Protein AF-A0AA43ULR6-F1 (afdb_monomer)

pLDDT: mean 91.08, std 7.02, range [59.03, 97.62]

Mean predicted aligned error: 4.45 Å

Sequence (167 aa):
GLKCGSMFRVESDLHGIHDQLQDLELLLAPRGVSVSVLRFDGTGSLIYVYRPRKLEERLTQEGVPEFLAGYGYDMTSGIGMVSQLAERFALCPTMPPEVGIFLDYPMEDVKGYIEHSGRCCRCIGCWKVYGDVEDAEKRFRSYKRCRDIYCRRFEEGCCISRLAIRA

Secondary structure (DSSP, 8-state):
--SSEEEEEE-S-HHHHHHHHHHHHHHHGGGT-EEEEEEE-SS-EEEEEE-HHHHHHHHTSTTHHHHHHTTT--TTSSS-HHHHHHHHHHH-SS--GGGGGGGT--HHHHHHHHHTTT-S-SEESSSEESS-HHHHHHHHHHHHHHHHHHHHHHHTT--HHHHS---

Solvent-accessible surface area (backbone atoms only — not comparable to full-atom values): 9484 Å² total; per-residue (Å²): 99,95,56,25,25,46,74,51,77,46,82,45,55,73,71,74,45,48,60,55,48,50,56,48,31,68,55,28,43,87,30,58,30,46,67,45,79,38,42,74,76,88,63,27,32,37,36,37,43,30,22,67,70,48,39,51,56,56,52,69,35,89,66,38,51,66,54,40,40,78,74,73,50,53,91,85,49,95,57,54,71,68,57,55,48,20,52,48,47,70,74,36,97,57,85,65,70,73,51,35,55,65,44,56,45,58,68,59,22,39,52,38,34,59,76,46,70,70,44,92,53,81,43,79,70,92,56,61,34,54,62,66,60,68,62,49,51,54,50,44,51,51,52,50,53,53,48,55,53,50,52,52,43,40,76,73,66,48,53,69,56,73,69,45,53,69,111

Foldseek 3Di:
DLWQKDKDKDFDDPVVVVVVQVVVQVLQVVLQKHKDFLDDDPGITIIMIGRVVRLVVLCPPPPNVVVVVVVVDDPPDPDDRSRVSSVVVVVDPDRDLNCVSSGVHDPQQSVVCVVVVNPDFPDDAPHGHDPDPVVVVVSRVVVVVLVVVLVVVVVVVDDPSNNSHRD

Nearest PDB structures (foldseek):
  7rxa-assembly1_B  TM=3.993E-01  e=1.967E-02  Aspergillus fumigatus A1163
  6qm9-assembly1_A  TM=4.198E-01  e=6.711E-01  Fusarium vanettenii 77-13-4
  8s8i-assembly1_j  TM=4.738E-01  e=1.523E+00  Saccharomyces cerevisiae S288C
  3rrk-assembly1_A  TM=3.008E-01  e=3.806E-01  Meiothermus ruber DSM 1279
  6f41-assembly1_O  TM=1.551E-01  e=9.197E-01  Saccharomyces cerevisiae S288C

Radius of gyration: 16.55 Å; Cα contacts (8 Å, |Δi|>4): 205; chains: 1; bounding box: 39×32×42 Å

Structure (mmCIF, N/CA/C/O backbone):
data_AF-A0AA43ULR6-F1
#
_entry.id   AF-A0AA43ULR6-F1
#
loop_
_atom_site.group_PDB
_atom_site.id
_atom_site.type_symbol
_atom_site.label_atom_id
_atom_site.label_alt_id
_atom_site.label_comp_id
_atom_site.label_asym_id
_atom_site.label_entity_id
_atom_site.label_seq_id
_atom_site.pdbx_PDB_ins_code
_atom_site.Cartn_x
_atom_site.Cartn_y
_atom_site.Cartn_z
_atom_site.occupancy
_atom_site.B_iso_or_equiv
_atom_site.auth_seq_id
_atom_site.auth_comp_id
_atom_site.auth_asym_id
_atom_site.auth_atom_id
_atom_site.pdbx_PDB_model_num
ATOM 1 N N . GLY A 1 1 ? -12.208 -3.396 0.860 1.00 66.62 1 GLY A N 1
ATOM 2 C CA . GLY A 1 1 ? -11.572 -2.088 0.616 1.00 66.62 1 GLY A CA 1
ATOM 3 C C . GLY A 1 1 ? -11.095 -2.020 -0.817 1.00 66.62 1 GLY A C 1
ATOM 4 O O . GLY A 1 1 ? -10.901 -3.073 -1.408 1.00 66.62 1 GLY A O 1
ATOM 5 N N . LEU A 1 2 ? -10.943 -0.820 -1.379 1.00 81.06 2 LEU A N 1
ATOM 6 C CA . LEU A 1 2 ? -10.532 -0.651 -2.780 1.00 81.06 2 LEU A CA 1
ATOM 7 C C . LEU A 1 2 ? -9.075 -1.073 -3.019 1.00 81.06 2 LEU A C 1
ATOM 9 O O . LEU A 1 2 ? -8.831 -1.791 -3.975 1.00 81.06 2 LEU A O 1
ATOM 13 N N . LYS A 1 3 ? -8.172 -0.715 -2.098 1.00 89.94 3 LYS A N 1
ATOM 14 C CA . LYS A 1 3 ? -6.733 -1.018 -2.144 1.00 89.94 3 LYS A CA 1
ATOM 15 C C . LYS A 1 3 ? -6.332 -2.223 -1.287 1.00 89.94 3 LYS A C 1
ATOM 17 O O . LYS A 1 3 ? -7.026 -2.518 -0.302 1.00 89.94 3 LYS A O 1
ATOM 22 N N . CYS A 1 4 ? -5.200 -2.853 -1.602 1.00 93.06 4 CYS A N 1
ATOM 23 C CA . CYS A 1 4 ? -4.581 -3.876 -0.753 1.00 93.06 4 CYS A CA 1
ATOM 24 C C . CYS A 1 4 ? -3.986 -3.300 0.545 1.00 93.06 4 CYS A C 1
ATOM 26 O O . CYS A 1 4 ? -4.143 -3.918 1.597 1.00 93.06 4 CYS A O 1
ATOM 28 N N . GLY A 1 5 ? -3.417 -2.088 0.520 1.00 94.50 5 GLY A N 1
ATOM 29 C CA . GLY A 1 5 ? -2.855 -1.462 1.716 1.00 94.50 5 GLY A CA 1
ATOM 30 C C . GLY A 1 5 ? -2.547 0.026 1.591 1.00 94.50 5 GLY A C 1
ATOM 31 O O . GLY A 1 5 ? -2.737 0.654 0.549 1.00 94.50 5 GLY A O 1
ATOM 32 N N . SER A 1 6 ? -2.139 0.637 2.699 1.00 94.81 6 SER A N 1
ATOM 33 C CA . SER A 1 6 ? -1.659 2.017 2.756 1.00 94.81 6 SER A CA 1
ATOM 34 C C . SER A 1 6 ? -0.774 2.293 3.939 1.00 94.81 6 SER A C 1
ATOM 36 O O . SER A 1 6 ? -0.890 1.643 4.971 1.00 94.81 6 SER A O 1
ATOM 38 N N . MET A 1 7 ? 0.066 3.308 3.773 1.00 94.62 7 MET A N 1
ATOM 39 C CA . MET A 1 7 ? 1.021 3.727 4.779 1.00 94.62 7 MET A CA 1
ATOM 40 C C . MET A 1 7 ? 0.757 5.155 5.228 1.00 94.62 7 MET A C 1
ATOM 42 O O . MET A 1 7 ? 0.341 5.997 4.430 1.00 94.62 7 MET A O 1
ATOM 46 N N . PHE A 1 8 ? 1.014 5.421 6.500 1.00 92.19 8 PHE A N 1
ATOM 47 C CA . PHE A 1 8 ? 1.043 6.767 7.057 1.00 92.19 8 PHE A CA 1
ATOM 48 C C . PHE A 1 8 ? 2.041 6.822 8.208 1.00 92.19 8 PHE A C 1
ATOM 50 O O . PHE A 1 8 ? 2.360 5.805 8.826 1.00 92.19 8 PHE A O 1
ATOM 57 N N . ARG A 1 9 ? 2.557 8.020 8.473 1.00 90.56 9 ARG A N 1
ATOM 58 C CA . ARG A 1 9 ? 3.479 8.264 9.578 1.00 90.56 9 ARG A CA 1
ATOM 59 C C . ARG A 1 9 ? 2.704 8.778 10.782 1.00 90.56 9 ARG A C 1
ATOM 61 O O . ARG A 1 9 ? 1.814 9.610 10.621 1.00 90.56 9 ARG A O 1
ATOM 68 N N . VAL A 1 10 ? 3.066 8.292 11.960 1.00 88.69 10 VAL A N 1
ATOM 69 C CA . VAL A 1 10 ? 2.572 8.797 13.241 1.00 88.69 10 VAL A CA 1
ATOM 70 C C . VAL A 1 10 ? 3.764 9.303 14.037 1.00 88.69 10 VAL A C 1
ATOM 72 O O . VAL A 1 10 ? 4.727 8.565 14.249 1.00 88.69 10 VAL A O 1
ATOM 75 N N . GLU A 1 11 ? 3.704 10.564 14.450 1.00 85.19 11 GLU A N 1
ATOM 76 C CA . GLU A 1 11 ? 4.684 11.179 15.345 1.00 85.19 11 GLU A CA 1
ATOM 77 C C . GLU A 1 11 ? 4.314 10.802 16.780 1.00 85.19 11 GLU A C 1
ATOM 79 O O . GLU A 1 11 ? 3.410 11.378 17.379 1.00 85.19 11 GLU A O 1
ATOM 84 N N . SER A 1 12 ? 4.948 9.748 17.286 1.00 72.25 12 SER A N 1
ATOM 85 C CA . SER A 1 12 ? 4.764 9.232 18.642 1.00 72.25 12 SER A CA 1
ATOM 86 C C . SER A 1 12 ? 5.960 8.364 19.010 1.00 72.25 12 SER A C 1
ATOM 88 O O . SER A 1 12 ? 6.607 7.773 18.137 1.00 72.25 12 SER A O 1
ATOM 90 N N . ASP A 1 13 ? 6.234 8.255 20.304 1.00 69.88 13 ASP A N 1
ATOM 91 C CA . ASP A 1 13 ? 7.166 7.273 20.842 1.00 69.88 13 ASP A CA 1
ATOM 92 C C . ASP A 1 13 ? 6.645 5.832 20.651 1.00 69.88 13 ASP A C 1
ATOM 94 O O . ASP A 1 13 ? 5.440 5.585 20.546 1.00 69.88 13 ASP A O 1
ATOM 98 N N . LEU A 1 14 ? 7.569 4.864 20.593 1.00 66.44 14 LEU A N 1
ATOM 99 C CA . LEU A 1 14 ? 7.248 3.445 20.373 1.00 66.44 14 LEU A CA 1
ATOM 100 C C . LEU A 1 14 ? 6.313 2.859 21.439 1.00 66.44 14 LEU A C 1
ATOM 102 O O . LEU A 1 14 ? 5.511 1.988 21.117 1.00 66.44 14 LEU A O 1
ATOM 106 N N . HIS A 1 15 ? 6.428 3.303 22.693 1.00 67.50 15 HIS A N 1
ATOM 107 C CA . HIS A 1 15 ? 5.614 2.771 23.787 1.00 67.50 15 HIS A CA 1
ATOM 108 C C . HIS A 1 15 ? 4.161 3.238 23.672 1.00 67.50 15 HIS A C 1
ATOM 110 O O . HIS A 1 15 ? 3.261 2.404 23.668 1.00 67.50 15 HIS A O 1
ATOM 116 N N . GLY A 1 16 ? 3.928 4.545 23.494 1.00 70.44 16 GLY A N 1
ATOM 117 C CA . GLY A 1 16 ? 2.575 5.095 23.376 1.00 70.44 16 GLY A CA 1
ATOM 118 C C . GLY A 1 16 ? 1.795 4.575 22.165 1.00 70.44 16 GLY A C 1
ATOM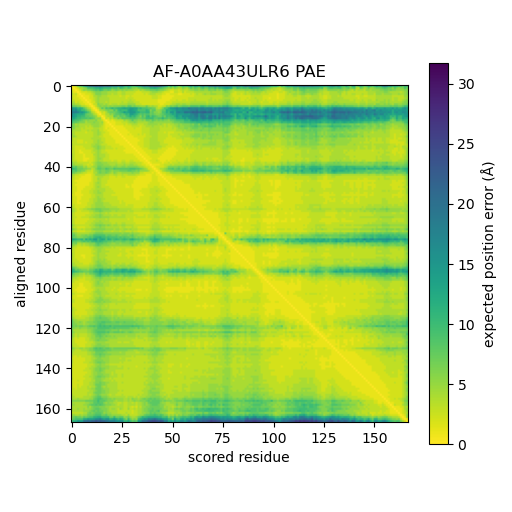 119 O O . GLY A 1 16 ? 0.575 4.420 22.235 1.00 70.44 16 GLY A O 1
ATOM 120 N N . ILE A 1 17 ? 2.487 4.263 21.063 1.00 75.69 17 ILE A N 1
ATOM 121 C CA . ILE A 1 17 ? 1.834 3.773 19.845 1.00 75.69 17 ILE A CA 1
ATOM 122 C C . ILE A 1 17 ? 1.560 2.264 19.872 1.00 75.69 17 ILE A C 1
ATOM 124 O O . ILE A 1 17 ? 0.612 1.821 19.231 1.00 75.69 17 ILE A O 1
ATOM 128 N N . HIS A 1 18 ? 2.355 1.466 20.595 1.00 76.94 18 HIS A N 1
ATOM 129 C CA . HIS A 1 18 ? 2.215 0.008 20.580 1.00 76.94 18 HIS A CA 1
ATOM 130 C C . HIS A 1 18 ? 0.850 -0.437 21.118 1.00 76.94 18 HIS A C 1
ATOM 132 O O . HIS A 1 18 ? 0.148 -1.191 20.444 1.00 76.94 18 HIS A O 1
ATOM 138 N N . ASP A 1 19 ? 0.437 0.090 22.272 1.00 79.00 19 ASP A N 1
ATOM 139 C CA . ASP A 1 19 ? -0.854 -0.249 22.883 1.00 79.00 19 ASP A CA 1
ATOM 140 C C . ASP A 1 19 ? -2.024 0.194 21.990 1.00 79.00 19 ASP A C 1
ATOM 142 O O . ASP A 1 19 ? -2.946 -0.575 21.723 1.00 79.00 19 ASP A O 1
ATOM 146 N N . GLN A 1 20 ? -1.938 1.399 21.414 1.00 83.56 20 GLN A N 1
ATOM 147 C CA . GLN A 1 20 ? -2.953 1.911 20.485 1.00 83.56 20 GLN A CA 1
ATOM 148 C C . GLN A 1 20 ? -3.052 1.076 19.203 1.00 83.56 20 GLN A C 1
ATOM 150 O O . GLN A 1 20 ? -4.147 0.869 18.677 1.00 83.56 20 GLN A O 1
ATOM 155 N N . LEU A 1 21 ? -1.921 0.601 18.676 1.00 85.75 21 LEU A N 1
ATOM 156 C CA . LEU A 1 21 ? -1.894 -0.269 17.502 1.00 85.75 21 LEU A CA 1
ATOM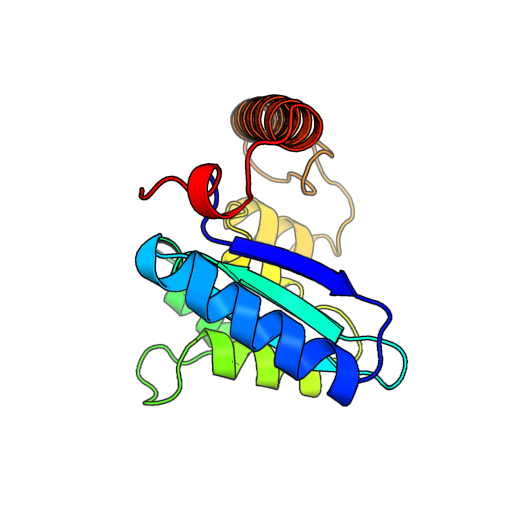 157 C C . LEU A 1 21 ? -2.427 -1.657 17.824 1.00 85.75 21 LEU A C 1
ATOM 159 O O . LEU A 1 21 ? -3.105 -2.235 16.981 1.00 85.75 21 LEU A O 1
ATOM 163 N N . GLN A 1 22 ? -2.163 -2.177 19.022 1.00 86.38 22 GLN A N 1
ATOM 164 C CA . GLN A 1 22 ? -2.708 -3.454 19.463 1.00 86.38 22 GLN A CA 1
ATOM 165 C C . GLN A 1 22 ? -4.233 -3.386 19.593 1.00 86.38 22 GLN A C 1
ATOM 167 O O . GLN A 1 22 ? -4.930 -4.255 19.065 1.00 86.38 22 GLN A O 1
ATOM 172 N N . ASP A 1 23 ? -4.762 -2.325 20.201 1.00 88.19 23 ASP A N 1
ATOM 173 C CA . ASP A 1 23 ? -6.204 -2.080 20.271 1.00 88.19 23 ASP A CA 1
ATOM 174 C C . ASP A 1 23 ? -6.819 -1.938 18.874 1.00 88.19 23 ASP A C 1
ATOM 176 O O . ASP A 1 23 ? -7.876 -2.507 18.576 1.00 88.19 23 ASP A O 1
ATOM 180 N N . LEU A 1 24 ? -6.140 -1.209 17.985 1.00 88.69 24 LEU A N 1
ATOM 181 C CA . LEU A 1 24 ? -6.577 -1.038 16.606 1.00 88.69 24 LEU A CA 1
ATOM 182 C C . LEU A 1 24 ? -6.557 -2.364 15.834 1.00 88.69 24 LEU A C 1
ATOM 184 O O . LEU A 1 24 ? -7.499 -2.640 15.091 1.00 88.69 24 LEU A O 1
ATOM 188 N N . GLU A 1 25 ? -5.537 -3.200 16.027 1.00 90.38 25 GLU A N 1
ATOM 189 C CA . GLU A 1 25 ? -5.441 -4.527 15.416 1.00 90.38 25 GLU A CA 1
ATOM 190 C C . GLU A 1 25 ? -6.576 -5.428 15.903 1.00 90.38 25 GLU A C 1
ATOM 192 O O . GLU A 1 25 ? -7.291 -6.004 15.086 1.00 90.38 25 GLU A O 1
ATOM 197 N N . LEU A 1 26 ? -6.833 -5.489 17.213 1.00 90.38 26 LEU A N 1
ATOM 198 C CA . LEU A 1 26 ? -7.948 -6.265 17.774 1.00 90.38 26 LEU A CA 1
ATOM 199 C C . LEU A 1 26 ? -9.304 -5.807 17.221 1.00 90.38 26 LEU A C 1
ATOM 201 O O . LEU A 1 26 ? -10.194 -6.622 16.960 1.00 90.38 26 LEU A O 1
ATOM 205 N N . LEU A 1 27 ? -9.458 -4.502 17.000 1.00 91.31 27 LEU A N 1
ATOM 206 C CA . LEU A 1 27 ? -10.678 -3.912 16.464 1.00 91.31 27 LEU A CA 1
ATOM 207 C C . LEU A 1 27 ? -10.878 -4.200 14.964 1.00 91.31 27 LEU A C 1
ATOM 209 O O . LEU A 1 27 ? -12.018 -4.327 14.498 1.00 91.31 27 LEU A O 1
ATOM 213 N N . LEU A 1 28 ? -9.788 -4.268 14.196 1.00 92.38 28 LEU A N 1
ATOM 214 C CA . LEU A 1 28 ? -9.798 -4.324 12.734 1.00 92.38 28 LEU A CA 1
ATOM 215 C C . LEU A 1 28 ? -9.548 -5.726 12.155 1.00 92.38 28 LEU A C 1
ATOM 217 O O . LEU A 1 28 ? -10.077 -6.028 11.078 1.00 92.38 28 LEU A O 1
ATOM 221 N N . ALA A 1 29 ? -8.856 -6.611 12.872 1.00 92.12 29 ALA A N 1
ATOM 222 C CA . ALA A 1 29 ? -8.577 -7.981 12.444 1.00 92.12 29 ALA A CA 1
ATOM 223 C C . ALA A 1 29 ? -9.858 -8.779 12.117 1.00 92.12 29 ALA A C 1
ATOM 225 O O . ALA A 1 29 ? -9.920 -9.382 11.038 1.00 92.12 29 ALA A O 1
ATOM 226 N N . PRO A 1 30 ? -10.960 -8.704 12.903 1.00 91.88 30 PRO A N 1
ATOM 227 C CA . PRO A 1 30 ? -12.231 -9.348 12.541 1.00 91.88 30 PRO A CA 1
ATOM 228 C C . PRO A 1 30 ? -12.847 -8.822 11.232 1.00 91.88 30 PRO A C 1
ATOM 230 O O . PRO A 1 30 ? -13.706 -9.468 10.623 1.00 91.88 30 PRO A O 1
ATOM 233 N N . ARG A 1 31 ? -12.422 -7.633 10.784 1.00 91.00 31 ARG A N 1
ATOM 234 C CA . ARG A 1 31 ? -12.826 -6.992 9.523 1.00 91.00 31 ARG A CA 1
ATOM 235 C C . ARG A 1 31 ? -11.869 -7.296 8.364 1.00 91.00 31 ARG A C 1
ATOM 237 O O . ARG A 1 31 ? -12.057 -6.767 7.260 1.00 91.00 31 ARG A O 1
ATOM 244 N N . GLY A 1 32 ? -10.879 -8.160 8.595 1.00 92.00 32 GLY A N 1
ATOM 245 C CA . GLY A 1 32 ? -9.873 -8.566 7.617 1.00 92.00 32 GLY A CA 1
ATOM 246 C C . GLY A 1 32 ? -8.919 -7.433 7.255 1.00 92.00 32 GLY A C 1
ATOM 247 O O . GLY A 1 32 ? -8.585 -7.278 6.079 1.00 92.00 32 GLY A O 1
ATOM 248 N N . VAL A 1 33 ? -8.582 -6.589 8.229 1.00 93.75 33 VAL A N 1
ATOM 249 C CA . VAL A 1 33 ? -7.590 -5.519 8.114 1.00 93.75 33 VAL A CA 1
ATOM 250 C C . VAL A 1 33 ? -6.537 -5.757 9.187 1.00 93.75 33 VAL A C 1
ATOM 252 O O . VAL A 1 33 ? -6.903 -5.970 10.336 1.00 93.75 33 VAL A O 1
ATOM 255 N N . SER A 1 34 ? -5.273 -5.695 8.789 1.00 94.06 34 SER A N 1
ATOM 256 C CA . SER A 1 34 ? -4.116 -5.816 9.667 1.00 94.06 34 SER A CA 1
ATOM 257 C C . SER A 1 34 ? -3.288 -4.541 9.640 1.00 94.06 34 SER A C 1
ATOM 259 O O . SER A 1 34 ? -3.279 -3.801 8.649 1.00 94.06 34 SER A O 1
ATOM 261 N N . VAL A 1 35 ? -2.591 -4.299 10.736 1.00 93.69 35 VAL A N 1
ATOM 262 C CA . VAL A 1 35 ? -1.768 -3.133 11.004 1.00 93.69 35 VAL A CA 1
ATOM 263 C C . VAL A 1 35 ? -0.375 -3.611 11.400 1.00 93.69 35 VAL A C 1
ATOM 265 O O . VAL A 1 35 ? -0.206 -4.544 12.181 1.00 93.69 35 VAL A O 1
ATOM 268 N N . SER A 1 36 ? 0.661 -3.008 10.827 1.00 91.81 36 SER A N 1
ATOM 269 C CA . SER A 1 36 ? 2.051 -3.361 11.124 1.00 91.81 36 SER A CA 1
ATOM 270 C C . SER A 1 36 ? 2.933 -2.121 11.133 1.00 91.81 36 SER A C 1
ATOM 272 O O . SER A 1 36 ? 2.766 -1.223 10.308 1.00 91.81 36 SER A O 1
ATOM 274 N N . VAL A 1 37 ? 3.890 -2.075 12.056 1.00 91.75 37 VAL A N 1
ATOM 275 C CA . VAL A 1 37 ? 4.939 -1.050 12.071 1.00 91.75 37 VAL A CA 1
ATOM 276 C C . VAL A 1 37 ? 6.042 -1.492 11.114 1.00 91.75 37 VAL A C 1
ATOM 278 O O . VAL A 1 37 ? 6.615 -2.561 11.296 1.00 91.75 37 VAL A O 1
ATOM 281 N N . LEU A 1 38 ? 6.339 -0.687 10.092 1.00 92.12 38 LEU A N 1
ATOM 282 C CA . LEU A 1 38 ? 7.408 -0.984 9.130 1.00 92.12 38 LEU A CA 1
ATOM 283 C C . LEU A 1 38 ? 8.754 -0.386 9.536 1.00 92.12 38 LEU A C 1
ATOM 285 O O . LEU A 1 38 ? 9.796 -0.931 9.192 1.00 92.12 38 LEU A O 1
ATOM 289 N N . ARG A 1 39 ? 8.744 0.759 10.225 1.00 89.38 39 ARG A N 1
ATOM 290 C CA . ARG A 1 39 ? 9.958 1.473 10.636 1.00 89.38 39 ARG A CA 1
ATOM 291 C C . ARG A 1 39 ? 9.671 2.390 11.817 1.00 89.38 39 ARG A C 1
ATOM 293 O O . ARG A 1 39 ? 8.614 3.015 11.847 1.00 89.38 39 ARG A O 1
ATOM 300 N N . PHE A 1 40 ? 10.646 2.536 12.708 1.00 87.00 40 PHE A N 1
ATOM 301 C CA . PHE A 1 40 ? 10.719 3.612 13.695 1.00 87.00 40 PHE A CA 1
ATOM 302 C C . PHE A 1 40 ? 12.065 4.325 13.568 1.00 87.00 40 PHE A C 1
ATOM 304 O O . PHE A 1 40 ? 13.096 3.671 13.423 1.00 87.00 40 PHE A O 1
ATOM 311 N N . ASP A 1 41 ? 12.060 5.656 13.592 1.00 83.94 41 ASP A N 1
ATOM 312 C CA . ASP A 1 41 ? 13.265 6.479 13.399 1.00 83.94 41 ASP A CA 1
ATOM 313 C C . ASP A 1 41 ? 13.602 7.383 14.596 1.00 83.94 41 ASP A C 1
ATOM 315 O O . ASP A 1 41 ? 14.366 8.336 14.461 1.00 83.94 41 ASP A O 1
ATOM 319 N N . GLY A 1 42 ? 13.030 7.106 15.771 1.00 81.88 42 GLY A N 1
ATOM 320 C CA . GLY A 1 42 ? 13.195 7.931 16.972 1.00 81.88 42 GLY A CA 1
ATOM 321 C C . GLY A 1 42 ? 12.167 9.055 17.089 1.00 81.88 42 GLY A C 1
ATOM 322 O O . GLY A 1 42 ? 11.815 9.431 18.202 1.00 81.88 42 GLY A O 1
ATOM 323 N N . THR A 1 43 ? 11.653 9.560 15.963 1.00 82.44 43 THR A N 1
ATOM 324 C CA . THR A 1 43 ? 10.674 10.665 15.933 1.00 82.44 43 THR A CA 1
ATOM 325 C C . THR A 1 43 ? 9.260 10.204 15.602 1.00 82.44 43 THR A C 1
ATOM 327 O O . THR A 1 43 ? 8.286 10.863 15.959 1.00 82.44 43 THR A O 1
ATOM 330 N N . GLY A 1 44 ? 9.125 9.059 14.938 1.00 87.25 44 GLY A N 1
ATOM 331 C CA . GLY A 1 44 ? 7.825 8.479 14.660 1.00 87.25 44 GLY A CA 1
ATOM 332 C C . GLY A 1 44 ? 7.902 7.100 14.033 1.00 87.25 44 GLY A C 1
ATOM 333 O O . GLY A 1 44 ? 8.978 6.579 13.727 1.00 87.25 44 GLY A O 1
ATOM 334 N N . SER A 1 45 ? 6.721 6.525 13.830 1.00 89.88 45 SER A N 1
ATOM 335 C CA . SER A 1 45 ? 6.535 5.194 13.259 1.00 89.88 45 SER A CA 1
ATOM 336 C C . SER A 1 45 ? 5.875 5.276 11.886 1.00 89.88 45 SER A C 1
ATOM 338 O O . SER A 1 45 ? 4.885 5.988 11.699 1.00 89.88 45 SER A O 1
ATOM 340 N N . LEU A 1 46 ? 6.402 4.523 10.920 1.00 92.06 46 LEU A N 1
ATOM 341 C CA . LEU A 1 46 ? 5.736 4.265 9.647 1.00 92.06 46 LEU A CA 1
ATOM 342 C C . LEU A 1 46 ? 4.801 3.070 9.821 1.00 92.06 46 LEU A C 1
ATOM 344 O O . LEU A 1 46 ? 5.255 1.941 10.011 1.00 92.06 46 LEU A O 1
ATOM 348 N N . ILE A 1 47 ? 3.501 3.327 9.746 1.00 93.25 47 ILE A N 1
ATOM 349 C CA . ILE A 1 47 ? 2.454 2.325 9.926 1.00 93.25 47 ILE A CA 1
ATOM 350 C C . ILE A 1 47 ? 1.949 1.872 8.566 1.00 93.25 47 ILE A C 1
ATOM 352 O O . ILE A 1 47 ? 1.675 2.701 7.699 1.00 93.25 47 ILE A O 1
ATOM 356 N N . TYR A 1 48 ? 1.782 0.565 8.398 1.00 95.62 48 TYR A N 1
ATOM 357 C CA . TYR A 1 48 ? 1.154 -0.057 7.243 1.00 95.62 48 TYR A CA 1
ATOM 358 C C . TYR A 1 48 ? -0.160 -0.716 7.646 1.00 95.62 48 TYR A C 1
ATOM 360 O O . TYR A 1 48 ? -0.184 -1.619 8.475 1.00 95.62 48 TYR A O 1
ATOM 368 N N . VAL A 1 49 ? -1.255 -0.263 7.039 1.00 94.75 49 VAL A N 1
ATOM 369 C CA . VAL A 1 49 ? -2.596 -0.824 7.211 1.00 94.75 49 VAL A CA 1
ATOM 370 C C . VAL A 1 49 ? -3.000 -1.505 5.918 1.00 94.75 49 VAL A C 1
ATOM 372 O O . VAL A 1 49 ? -3.103 -0.856 4.874 1.00 94.75 49 VAL A O 1
ATOM 375 N N . TYR A 1 50 ? -3.250 -2.805 5.973 1.00 95.75 50 TYR A N 1
ATOM 376 C CA . TYR A 1 50 ? -3.440 -3.630 4.788 1.00 95.75 50 TYR A CA 1
ATOM 377 C C . TYR A 1 50 ? -4.467 -4.731 4.997 1.00 95.75 50 TYR A C 1
ATOM 379 O O . TYR A 1 50 ? -4.968 -4.964 6.092 1.00 95.75 50 TYR A O 1
ATOM 387 N N . ARG A 1 51 ? -4.846 -5.383 3.902 1.00 94.81 51 ARG A N 1
ATOM 388 C CA . ARG A 1 51 ? -5.748 -6.532 3.898 1.00 94.81 51 ARG A CA 1
ATOM 389 C C . ARG A 1 51 ? -4.965 -7.748 3.426 1.00 94.81 51 ARG A C 1
ATOM 391 O O . ARG A 1 51 ? -4.701 -7.809 2.225 1.00 94.81 51 ARG A O 1
ATOM 398 N N . PRO A 1 52 ? -4.639 -8.712 4.308 1.00 94.44 52 PRO A N 1
ATOM 399 C CA . PRO A 1 52 ? -3.759 -9.832 3.970 1.00 94.44 52 PRO A CA 1
ATOM 400 C C . PRO A 1 52 ? -4.142 -10.549 2.670 1.00 94.44 52 PRO A C 1
ATOM 402 O O . PRO A 1 52 ? -3.310 -10.668 1.782 1.00 94.44 52 PRO A O 1
ATOM 405 N N . ARG A 1 53 ? -5.427 -10.887 2.489 1.00 93.38 53 ARG A N 1
ATOM 406 C CA . ARG A 1 53 ? -5.919 -11.560 1.270 1.00 93.38 53 ARG A CA 1
ATOM 407 C C . ARG A 1 53 ? -5.709 -10.749 -0.011 1.00 93.38 53 ARG A C 1
ATOM 409 O O . ARG A 1 53 ? -5.253 -11.281 -1.009 1.00 93.38 53 ARG A O 1
ATOM 416 N N . LYS A 1 54 ? -6.010 -9.446 0.018 1.00 94.44 54 LYS A N 1
ATOM 417 C CA . LYS A 1 54 ? -5.807 -8.575 -1.153 1.00 94.44 54 LYS A CA 1
ATOM 418 C C . LYS A 1 54 ? -4.333 -8.343 -1.443 1.00 94.44 54 LYS A C 1
ATOM 420 O O . LYS A 1 54 ? -3.957 -8.152 -2.593 1.00 94.44 54 LYS A O 1
ATOM 425 N N . LEU A 1 55 ? -3.517 -8.282 -0.394 1.00 96.00 55 LEU A N 1
ATOM 426 C CA . LEU A 1 55 ? -2.079 -8.166 -0.552 1.00 96.00 55 LEU A CA 1
ATOM 427 C C . LEU A 1 55 ? -1.519 -9.439 -1.193 1.00 96.00 55 LEU A C 1
ATOM 429 O O . LEU A 1 55 ? -0.768 -9.335 -2.148 1.00 96.00 55 LEU A O 1
ATOM 433 N N . GLU A 1 56 ? -1.941 -10.617 -0.744 1.00 94.81 56 GLU A N 1
ATOM 434 C CA . GLU A 1 56 ? -1.564 -11.900 -1.345 1.00 94.81 56 GLU A CA 1
ATOM 435 C C . GLU A 1 56 ? -1.979 -11.991 -2.823 1.00 94.81 56 GLU A C 1
ATOM 437 O O . GLU A 1 56 ? -1.147 -12.295 -3.676 1.00 94.81 56 GLU A O 1
ATOM 442 N N . GLU A 1 57 ? -3.221 -11.624 -3.155 1.00 94.81 57 GLU A N 1
ATOM 443 C CA . GLU A 1 57 ? -3.689 -11.514 -4.546 1.00 94.81 57 GLU A CA 1
ATOM 444 C C . GLU A 1 57 ? -2.802 -10.566 -5.368 1.00 94.81 57 GLU A C 1
ATOM 446 O O . GLU A 1 57 ? -2.437 -10.879 -6.496 1.00 94.81 57 GLU A O 1
ATOM 451 N N . ARG A 1 58 ? -2.409 -9.416 -4.806 1.00 95.81 58 ARG A N 1
ATOM 452 C CA . ARG A 1 58 ? -1.528 -8.452 -5.482 1.00 95.81 58 ARG A CA 1
ATOM 453 C C . ARG A 1 58 ? -0.112 -8.996 -5.680 1.00 95.81 58 ARG A C 1
ATOM 455 O O . ARG A 1 58 ? 0.481 -8.757 -6.727 1.00 95.81 58 ARG A O 1
ATOM 462 N N . LEU A 1 59 ? 0.432 -9.698 -4.690 1.00 95.44 59 LEU A N 1
ATOM 463 C CA . LEU A 1 59 ? 1.795 -10.234 -4.715 1.00 95.44 59 LEU A CA 1
ATOM 464 C C . LEU A 1 59 ? 1.935 -11.467 -5.616 1.00 95.44 59 LEU A C 1
ATOM 466 O O . LEU A 1 59 ? 3.036 -11.751 -6.070 1.00 95.44 59 LEU A O 1
ATOM 470 N N . THR A 1 60 ? 0.835 -12.166 -5.899 1.00 94.88 60 THR A N 1
ATOM 471 C CA . THR A 1 60 ? 0.787 -13.342 -6.788 1.00 94.88 60 THR A CA 1
ATOM 472 C C . THR A 1 60 ? 0.395 -13.006 -8.229 1.00 94.88 60 THR A C 1
ATOM 474 O O . THR A 1 60 ? 0.338 -13.897 -9.075 1.00 94.88 60 THR A O 1
ATOM 477 N N . GLN A 1 61 ? 0.140 -11.730 -8.539 1.00 95.69 61 GLN A N 1
ATOM 478 C CA . GLN A 1 61 ? -0.110 -11.288 -9.910 1.00 95.69 61 GLN A CA 1
ATOM 479 C C . GLN A 1 61 ? 1.116 -11.485 -10.803 1.00 95.69 61 GLN A C 1
ATOM 481 O O . GLN A 1 61 ? 2.255 -11.318 -10.372 1.00 95.69 61 GLN A O 1
ATOM 486 N N . GLU A 1 62 ? 0.861 -11.787 -12.074 1.00 95.75 62 GLU A N 1
ATOM 487 C CA . GLU A 1 62 ? 1.894 -12.045 -13.076 1.00 95.75 62 GLU A CA 1
ATOM 488 C C . GLU A 1 62 ? 2.970 -10.945 -13.103 1.00 95.75 62 GLU A C 1
ATOM 490 O O . GLU A 1 62 ? 2.673 -9.746 -13.168 1.00 95.75 62 GLU A O 1
ATOM 495 N N . GLY A 1 63 ? 4.236 -11.363 -13.032 1.00 95.69 63 GLY A N 1
ATOM 496 C CA . GLY A 1 63 ? 5.402 -10.485 -13.072 1.00 95.69 63 GLY A CA 1
ATOM 497 C C . GLY A 1 63 ? 5.733 -9.783 -11.753 1.00 95.69 63 GLY A C 1
ATOM 498 O O . GLY A 1 63 ? 6.813 -9.197 -11.654 1.00 95.69 63 GLY A O 1
ATOM 499 N N . VAL A 1 64 ? 4.845 -9.805 -10.749 1.00 96.69 64 VAL A N 1
ATOM 500 C CA . VAL A 1 64 ? 5.108 -9.200 -9.432 1.00 96.69 64 VAL A CA 1
ATOM 501 C C . VAL A 1 64 ? 6.137 -10.005 -8.629 1.00 96.69 64 VAL A C 1
ATOM 503 O O . VAL A 1 64 ? 7.081 -9.373 -8.145 1.00 96.69 64 VAL A O 1
ATOM 506 N N . PRO A 1 65 ? 6.035 -11.347 -8.501 1.00 95.81 65 PRO A N 1
ATOM 507 C CA . PRO A 1 65 ? 7.048 -12.142 -7.811 1.00 95.81 65 PRO A CA 1
ATOM 508 C C . PRO A 1 65 ? 8.445 -11.960 -8.406 1.00 95.81 65 PRO A C 1
ATOM 510 O O . PRO A 1 65 ? 9.391 -11.681 -7.675 1.00 95.81 65 PRO A O 1
ATOM 513 N N . GLU A 1 66 ? 8.574 -12.043 -9.733 1.00 96.44 66 GLU A N 1
ATOM 514 C CA . GLU A 1 66 ? 9.856 -11.916 -10.432 1.00 96.44 66 GLU A CA 1
ATOM 515 C C . GLU A 1 66 ? 10.441 -10.511 -10.270 1.00 96.44 66 GLU A C 1
ATOM 517 O O . GLU A 1 66 ? 11.646 -10.344 -10.080 1.00 96.44 66 GLU A O 1
ATOM 522 N N . PHE A 1 67 ? 9.584 -9.487 -10.309 1.00 97.25 67 PHE A N 1
ATOM 523 C CA . PHE A 1 67 ? 9.993 -8.108 -10.076 1.00 97.25 67 PHE A CA 1
ATOM 524 C C . PHE A 1 67 ? 10.503 -7.902 -8.645 1.00 97.25 67 PHE A C 1
ATOM 526 O O . PHE A 1 67 ? 11.584 -7.345 -8.464 1.00 97.25 67 PHE A O 1
ATOM 533 N N . LEU A 1 68 ? 9.761 -8.364 -7.633 1.00 97.06 68 LEU A N 1
ATOM 534 C CA . LEU A 1 68 ? 10.140 -8.215 -6.226 1.00 97.06 68 LEU A CA 1
ATOM 535 C C . LEU A 1 68 ? 11.367 -9.064 -5.857 1.00 97.06 68 LEU A C 1
ATOM 537 O O . LEU A 1 68 ? 12.189 -8.613 -5.060 1.00 97.06 68 LEU A O 1
ATOM 541 N N . ALA A 1 69 ? 11.566 -10.223 -6.487 1.00 96.12 69 ALA A N 1
ATOM 542 C CA . ALA A 1 69 ? 12.788 -11.014 -6.331 1.00 96.12 69 ALA A CA 1
ATOM 543 C C . ALA A 1 69 ? 14.048 -10.214 -6.706 1.00 96.12 69 ALA A C 1
ATOM 545 O O . ALA A 1 69 ? 15.067 -10.304 -6.021 1.00 96.12 69 ALA A O 1
ATOM 546 N N . GLY A 1 70 ? 13.961 -9.338 -7.715 1.00 95.38 70 GLY A N 1
ATOM 547 C CA . GLY A 1 70 ? 15.038 -8.406 -8.077 1.00 95.38 70 GLY A CA 1
ATOM 548 C C . GLY A 1 70 ? 15.405 -7.394 -6.980 1.00 95.38 70 GLY A C 1
ATOM 549 O O . GLY A 1 70 ? 16.497 -6.828 -7.008 1.00 95.38 70 GLY A O 1
ATOM 550 N N . TYR A 1 71 ? 14.527 -7.193 -5.994 1.00 94.25 71 TYR A N 1
ATOM 551 C CA . TYR A 1 71 ? 14.748 -6.342 -4.819 1.00 94.25 71 TYR A CA 1
ATOM 552 C C . TYR A 1 71 ? 15.094 -7.133 -3.547 1.00 94.25 71 TYR A C 1
ATOM 554 O O . TYR A 1 71 ? 15.284 -6.527 -2.491 1.00 94.25 71 TYR A O 1
ATOM 562 N N . GLY A 1 72 ? 15.224 -8.460 -3.651 1.00 93.56 72 GLY A N 1
ATOM 563 C CA . GLY A 1 72 ? 15.583 -9.348 -2.544 1.00 93.56 72 GLY A CA 1
ATOM 564 C C . GLY A 1 72 ? 14.397 -9.905 -1.757 1.00 93.56 72 GLY A C 1
ATOM 565 O O . GLY A 1 72 ? 14.613 -10.451 -0.680 1.00 93.56 72 GLY A O 1
ATOM 566 N N . TYR A 1 73 ? 13.168 -9.775 -2.266 1.00 95.69 73 TYR A N 1
ATOM 567 C CA . TYR A 1 73 ? 12.001 -10.405 -1.651 1.00 95.69 73 TYR A CA 1
ATOM 568 C C 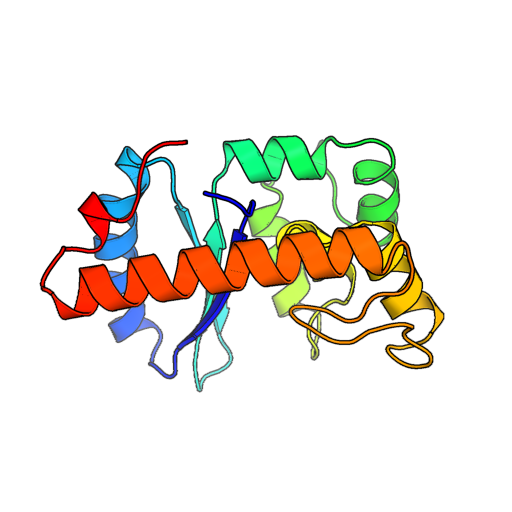. TYR A 1 73 ? 11.863 -11.863 -2.096 1.00 95.69 73 TYR A C 1
ATOM 570 O O . TYR A 1 73 ? 11.945 -12.165 -3.285 1.00 95.69 73 TYR A O 1
ATOM 578 N N . ASP A 1 74 ? 11.572 -12.752 -1.154 1.00 93.06 74 ASP A N 1
ATOM 579 C CA . ASP A 1 74 ? 11.404 -14.181 -1.391 1.00 93.06 74 ASP A CA 1
ATOM 580 C C . ASP A 1 74 ? 10.036 -14.670 -0.898 1.00 93.06 74 ASP A C 1
ATOM 582 O O . ASP A 1 74 ? 9.795 -14.825 0.303 1.00 93.06 74 ASP A O 1
ATOM 586 N N . MET A 1 75 ? 9.145 -14.957 -1.851 1.00 86.44 75 MET A N 1
ATOM 587 C CA . MET A 1 75 ? 7.806 -15.508 -1.603 1.00 86.44 75 MET A CA 1
ATOM 588 C C . MET A 1 75 ? 7.836 -16.948 -1.067 1.00 86.44 75 MET A C 1
ATOM 590 O O . MET A 1 75 ? 6.840 -17.412 -0.520 1.00 86.44 75 MET A O 1
ATOM 594 N N . THR A 1 76 ? 8.947 -17.667 -1.251 1.00 86.44 76 THR A N 1
ATOM 595 C CA . THR 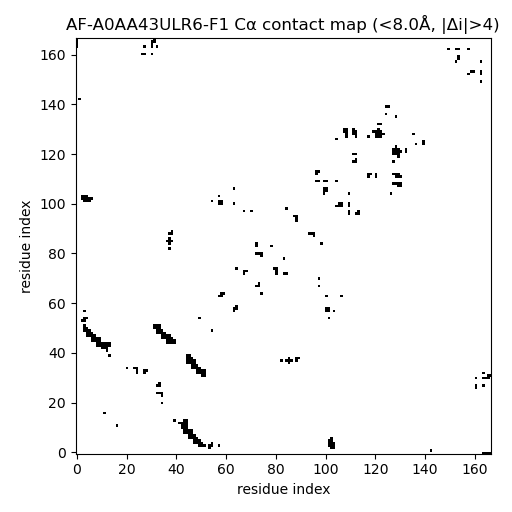A 1 76 ? 9.131 -19.047 -0.773 1.00 86.44 76 THR A CA 1
ATOM 596 C C . THR A 1 76 ? 9.773 -19.114 0.606 1.00 86.44 76 THR A C 1
ATOM 598 O O . THR A 1 76 ? 9.766 -20.173 1.239 1.00 86.44 76 THR A O 1
ATOM 601 N N . SER A 1 77 ? 10.298 -17.990 1.096 1.00 81.69 77 SER A N 1
ATOM 602 C CA . SER A 1 77 ? 10.830 -17.926 2.447 1.00 81.69 77 SER A CA 1
ATOM 603 C C . SER A 1 77 ? 9.718 -18.186 3.469 1.00 81.69 77 SER A C 1
ATOM 605 O O . SER A 1 77 ? 8.552 -17.849 3.269 1.00 81.69 77 SER A O 1
ATOM 607 N N . GLY A 1 78 ? 10.083 -18.744 4.623 1.00 78.31 78 GLY A N 1
ATOM 608 C CA . GLY A 1 78 ? 9.167 -18.823 5.766 1.00 78.31 78 GLY A CA 1
ATOM 609 C C . GLY A 1 78 ? 8.849 -17.456 6.394 1.00 78.31 78 GLY A C 1
ATOM 610 O O . GLY A 1 78 ? 8.066 -17.391 7.339 1.00 78.31 78 GLY A O 1
ATOM 611 N N . ILE A 1 79 ? 9.469 -16.373 5.905 1.00 87.06 79 ILE A N 1
ATOM 612 C CA . ILE A 1 79 ? 9.305 -15.009 6.406 1.00 87.06 79 ILE A CA 1
ATOM 613 C C . ILE A 1 79 ? 8.212 -14.317 5.587 1.00 87.06 79 ILE A C 1
ATOM 615 O O . ILE A 1 79 ? 8.290 -14.218 4.365 1.00 87.06 79 ILE A O 1
ATOM 619 N N . GLY A 1 80 ? 7.195 -13.779 6.259 1.00 92.62 80 GLY A N 1
ATOM 620 C CA . GL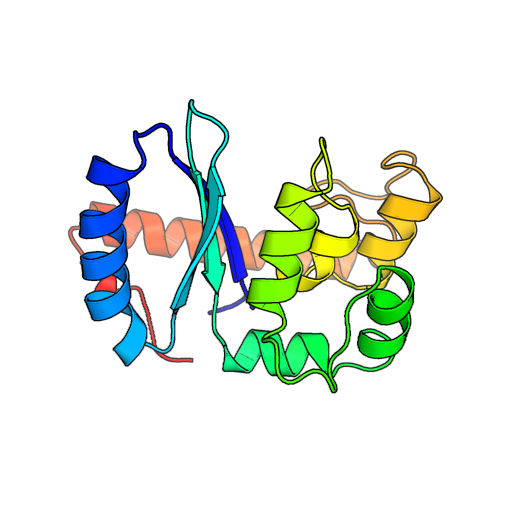Y A 1 80 ? 6.101 -13.083 5.584 1.00 92.62 80 GLY A CA 1
ATOM 621 C C . GLY A 1 80 ? 6.566 -11.854 4.792 1.00 92.62 80 GLY A C 1
ATOM 622 O O . GLY A 1 80 ? 7.446 -11.111 5.220 1.00 92.62 80 GLY A O 1
ATOM 623 N N . MET A 1 81 ? 5.909 -11.579 3.663 1.00 95.12 81 MET A N 1
ATOM 624 C CA . MET A 1 81 ? 6.266 -10.472 2.759 1.00 95.12 81 MET A CA 1
ATOM 625 C C . MET A 1 81 ? 6.233 -9.085 3.419 1.00 95.12 81 MET A C 1
ATOM 627 O O . MET A 1 81 ? 7.004 -8.201 3.054 1.00 95.12 81 MET A O 1
ATOM 631 N N . VAL A 1 82 ? 5.367 -8.882 4.416 1.00 95.88 82 VAL A N 1
ATOM 632 C CA . VAL A 1 82 ? 5.313 -7.630 5.193 1.00 95.88 82 VAL A CA 1
ATOM 633 C C . VAL A 1 82 ? 6.503 -7.512 6.151 1.00 95.88 82 VAL A C 1
ATOM 635 O O . VAL A 1 82 ? 7.017 -6.414 6.343 1.00 95.88 82 VAL A O 1
ATOM 638 N N . SER A 1 83 ? 6.984 -8.628 6.703 1.00 95.25 83 SER A N 1
ATOM 639 C CA . SER A 1 83 ? 8.198 -8.657 7.528 1.00 95.25 83 SER A CA 1
ATOM 640 C C . SER A 1 83 ? 9.436 -8.355 6.685 1.00 95.25 83 SER A C 1
ATOM 642 O O . SER A 1 83 ? 10.210 -7.477 7.050 1.00 95.25 83 SER A O 1
ATOM 644 N N . GLN A 1 84 ? 9.556 -8.969 5.505 1.00 96.19 84 GLN A N 1
ATOM 645 C CA . GLN A 1 84 ? 10.626 -8.649 4.551 1.00 96.19 84 GLN A CA 1
ATOM 646 C C . GLN A 1 84 ? 10.579 -7.176 4.110 1.00 96.19 84 GLN A C 1
ATOM 648 O O . GLN A 1 84 ? 11.608 -6.521 3.965 1.00 96.19 84 GLN A O 1
ATOM 653 N N . LEU A 1 85 ? 9.379 -6.606 3.942 1.00 96.25 85 LEU A N 1
ATOM 654 C CA . LEU A 1 85 ? 9.222 -5.178 3.671 1.00 96.25 85 LEU A CA 1
ATOM 655 C C . LEU A 1 85 ? 9.714 -4.310 4.839 1.00 96.25 85 LEU A C 1
ATOM 657 O O . LEU A 1 85 ? 10.379 -3.306 4.599 1.00 96.25 85 LEU A O 1
ATOM 661 N N . ALA A 1 86 ? 9.416 -4.676 6.087 1.00 94.38 86 ALA A N 1
ATOM 662 C CA . ALA A 1 86 ? 9.929 -3.962 7.256 1.00 94.38 86 ALA A CA 1
ATOM 663 C C . ALA A 1 86 ? 11.468 -4.030 7.333 1.00 94.38 86 ALA A C 1
ATOM 665 O O . ALA A 1 86 ? 12.121 -3.007 7.537 1.00 94.38 86 ALA A O 1
ATOM 666 N N . GLU A 1 87 ? 12.060 -5.199 7.066 1.00 93.50 87 GLU A N 1
ATOM 667 C CA . GLU A 1 87 ? 13.517 -5.364 6.951 1.00 93.50 87 GLU A CA 1
ATOM 668 C C . GLU A 1 87 ? 14.099 -4.467 5.851 1.00 93.50 87 GLU A C 1
ATOM 670 O O . GLU A 1 87 ? 15.087 -3.762 6.069 1.00 93.50 87 GLU A O 1
ATOM 675 N N . ARG A 1 88 ? 13.437 -4.396 4.690 1.00 94.31 88 ARG A N 1
ATOM 676 C CA . ARG A 1 88 ? 13.816 -3.490 3.599 1.00 94.31 88 ARG A CA 1
ATOM 677 C C . ARG A 1 88 ? 13.829 -2.028 4.047 1.00 94.31 88 ARG A C 1
ATOM 679 O O . ARG A 1 88 ? 14.779 -1.305 3.756 1.00 94.31 88 ARG A O 1
ATOM 686 N N . PHE A 1 89 ? 12.812 -1.592 4.787 1.00 92.19 89 PHE A N 1
ATOM 687 C CA . PHE A 1 89 ? 12.750 -0.237 5.343 1.00 92.19 89 PHE A CA 1
ATOM 688 C C . PHE A 1 89 ? 13.829 0.045 6.396 1.00 92.19 89 PHE A C 1
ATOM 690 O O . PHE A 1 89 ? 14.228 1.202 6.541 1.00 92.19 89 PHE A O 1
ATOM 697 N N . ALA A 1 90 ? 14.296 -0.971 7.122 1.00 88.69 90 ALA A N 1
ATOM 698 C CA . ALA A 1 90 ? 15.397 -0.832 8.072 1.00 88.69 90 ALA A CA 1
ATOM 699 C C . ALA A 1 90 ? 16.754 -0.664 7.365 1.00 88.69 90 ALA A C 1
ATOM 701 O O . ALA A 1 90 ? 17.610 0.080 7.841 1.00 88.69 90 ALA A O 1
ATOM 702 N N . LEU A 1 91 ? 16.937 -1.321 6.217 1.00 88.00 91 LEU A N 1
ATOM 703 C CA . LEU A 1 91 ? 18.170 -1.263 5.425 1.00 88.00 91 LEU A CA 1
ATOM 704 C C . LEU A 1 91 ? 18.240 -0.039 4.499 1.00 88.00 91 LEU A C 1
ATOM 706 O O . LEU A 1 91 ? 19.333 0.397 4.133 1.00 88.00 91 LEU A O 1
ATOM 710 N N . CYS A 1 92 ? 17.097 0.521 4.098 1.00 84.25 92 CYS A N 1
ATOM 711 C CA . CYS A 1 92 ? 17.043 1.653 3.179 1.00 84.25 92 CYS A CA 1
ATOM 712 C C . CYS A 1 92 ? 16.900 2.999 3.918 1.00 84.25 92 CYS A C 1
ATOM 714 O O . CYS A 1 92 ? 15.956 3.197 4.688 1.00 84.25 92 CYS A O 1
ATOM 716 N N . PRO A 1 93 ? 17.775 3.990 3.649 1.00 77.69 93 PRO A N 1
ATOM 717 C CA . PRO A 1 93 ? 17.646 5.316 4.250 1.00 77.69 93 PRO A CA 1
ATOM 718 C C . PRO A 1 93 ? 16.385 6.038 3.754 1.00 77.69 93 PRO A C 1
ATOM 720 O O . PRO A 1 93 ? 15.722 6.725 4.532 1.00 77.69 93 PRO A O 1
ATOM 723 N N . THR A 1 94 ? 16.026 5.832 2.485 1.00 85.00 94 THR A N 1
ATOM 724 C CA . THR A 1 94 ? 14.845 6.385 1.815 1.00 85.00 94 THR A CA 1
ATOM 725 C C . THR A 1 94 ? 13.776 5.316 1.588 1.00 85.00 94 THR A C 1
ATOM 727 O O . THR A 1 94 ? 14.026 4.121 1.730 1.00 85.00 94 THR A O 1
ATOM 730 N N . MET A 1 95 ? 12.560 5.747 1.242 1.00 86.88 95 MET A N 1
ATOM 731 C CA . MET A 1 95 ? 11.463 4.829 0.947 1.00 86.88 95 MET A CA 1
ATOM 732 C C . MET A 1 95 ? 11.800 3.962 -0.285 1.00 86.88 95 MET A C 1
ATOM 734 O O . MET A 1 95 ? 12.089 4.534 -1.341 1.00 86.88 95 MET A O 1
ATOM 738 N N . PRO A 1 96 ? 11.757 2.619 -0.174 1.00 93.75 96 PRO A N 1
ATOM 739 C CA . PRO A 1 96 ? 12.042 1.721 -1.288 1.00 93.75 96 PRO A CA 1
ATOM 740 C C . PRO A 1 96 ? 11.038 1.956 -2.428 1.00 93.75 96 PRO A C 1
ATOM 742 O O . PRO A 1 96 ? 9.833 1.959 -2.170 1.00 93.75 96 PRO A O 1
ATOM 745 N N . PRO A 1 97 ? 11.470 2.194 -3.678 1.00 92.75 97 PRO A N 1
ATOM 746 C CA . PRO A 1 97 ? 10.554 2.554 -4.761 1.00 92.75 97 PRO A CA 1
ATOM 747 C C . PRO A 1 97 ? 9.575 1.426 -5.135 1.00 92.75 97 PRO A C 1
ATOM 749 O O . PRO A 1 97 ? 8.439 1.695 -5.527 1.00 92.75 97 PRO A O 1
ATOM 752 N N . GLU A 1 98 ? 9.969 0.165 -4.947 1.00 96.25 98 GLU A N 1
ATOM 753 C CA . GLU A 1 98 ? 9.140 -1.025 -5.153 1.00 96.25 98 GLU A CA 1
ATOM 754 C C . GLU A 1 98 ? 7.946 -1.117 -4.188 1.00 96.25 98 GLU A C 1
ATOM 756 O O . GLU A 1 98 ? 6.988 -1.848 -4.455 1.00 96.25 98 GLU A O 1
ATOM 761 N N . VAL A 1 99 ? 7.936 -0.317 -3.109 1.00 96.38 99 VAL A N 1
ATOM 762 C CA . VAL A 1 99 ? 6.832 -0.262 -2.137 1.00 96.38 99 VAL A CA 1
ATOM 763 C C . VAL A 1 99 ? 5.480 0.036 -2.786 1.00 96.38 99 VAL A C 1
ATOM 765 O O . VAL A 1 99 ? 4.440 -0.341 -2.250 1.00 96.38 99 VAL A O 1
ATOM 768 N N . GLY A 1 100 ? 5.472 0.677 -3.960 1.00 96.62 100 GLY A N 1
ATOM 769 C CA . GLY A 1 100 ? 4.251 0.944 -4.714 1.00 96.62 100 GLY A CA 1
ATOM 770 C C . GLY A 1 100 ? 3.418 -0.314 -4.990 1.00 96.62 100 GLY A C 1
ATOM 771 O O . GLY A 1 100 ? 2.191 -0.236 -4.987 1.00 96.62 100 GLY A O 1
ATOM 772 N N . ILE A 1 101 ? 4.047 -1.489 -5.121 1.00 97.62 101 ILE A N 1
ATOM 773 C CA . ILE A 1 101 ? 3.335 -2.768 -5.261 1.00 97.62 101 ILE A CA 1
ATOM 774 C C . ILE A 1 101 ? 2.481 -3.065 -4.017 1.00 97.62 101 ILE A C 1
ATOM 776 O O . ILE A 1 101 ? 1.303 -3.400 -4.147 1.00 97.62 101 ILE A O 1
ATOM 780 N N . PHE A 1 102 ? 3.035 -2.855 -2.819 1.00 97.31 102 PHE A N 1
ATOM 781 C CA . PHE A 1 102 ? 2.356 -3.034 -1.527 1.00 97.31 102 PHE A CA 1
ATOM 782 C C . PHE A 1 102 ? 1.281 -1.966 -1.254 1.00 97.31 102 PHE A C 1
ATOM 784 O O . PHE A 1 102 ? 0.462 -2.111 -0.342 1.00 97.31 102 PHE A O 1
ATOM 791 N N . LEU A 1 103 ? 1.275 -0.883 -2.034 1.00 96.19 103 LEU A N 1
ATOM 792 C CA . LEU A 1 103 ? 0.276 0.189 -2.000 1.00 96.19 103 LEU A CA 1
ATOM 793 C C . LEU A 1 103 ? -0.792 0.045 -3.094 1.00 96.19 103 LEU A C 1
ATOM 795 O O . LEU A 1 103 ? -1.644 0.924 -3.235 1.00 96.19 103 LEU A O 1
ATOM 799 N N . ASP A 1 104 ? -0.773 -1.073 -3.829 1.00 95.06 104 ASP A N 1
ATOM 800 C CA . ASP A 1 104 ? -1.704 -1.391 -4.916 1.00 95.06 104 ASP A CA 1
ATOM 801 C C . ASP A 1 104 ? -1.554 -0.496 -6.161 1.00 95.06 104 ASP A C 1
ATOM 803 O O . ASP A 1 104 ? -2.496 -0.301 -6.935 1.00 95.06 104 ASP A O 1
ATOM 807 N N . TYR A 1 105 ? -0.368 0.087 -6.364 1.00 95.50 105 TYR A N 1
ATOM 808 C CA . TYR A 1 105 ? -0.072 0.852 -7.577 1.00 95.50 105 TYR A CA 1
ATOM 809 C C . TYR A 1 105 ? 0.180 -0.110 -8.737 1.00 95.50 105 TYR A C 1
ATOM 811 O O . TYR A 1 105 ? 0.830 -1.137 -8.515 1.00 95.50 105 TYR A O 1
ATOM 819 N N . PRO A 1 106 ? -0.291 0.188 -9.964 1.00 95.31 106 PRO A N 1
ATOM 820 C CA . PRO A 1 106 ? -0.005 -0.627 -11.141 1.00 95.31 106 PRO A CA 1
ATOM 821 C C . PRO A 1 106 ? 1.491 -0.905 -11.298 1.00 95.31 106 PRO A C 1
ATOM 823 O O . PRO A 1 106 ? 2.322 -0.027 -11.076 1.00 95.31 106 PRO A O 1
ATOM 826 N N . MET A 1 107 ? 1.845 -2.129 -11.702 1.00 95.50 107 MET A N 1
ATOM 827 C CA . MET A 1 107 ? 3.257 -2.508 -11.851 1.00 95.50 107 MET A CA 1
ATOM 828 C C . MET A 1 107 ? 3.971 -1.631 -12.890 1.00 95.50 107 MET A C 1
ATOM 830 O O . MET A 1 107 ? 5.126 -1.273 -12.685 1.00 95.50 107 MET A O 1
ATOM 834 N N . GLU A 1 108 ? 3.282 -1.258 -13.970 1.00 96.06 108 GLU A N 1
ATOM 835 C CA . GLU A 1 108 ? 3.802 -0.344 -14.993 1.00 96.06 108 GLU A CA 1
ATOM 836 C C . GLU A 1 108 ? 4.189 1.020 -14.403 1.00 96.06 108 GLU A C 1
ATOM 838 O O . GLU A 1 108 ? 5.270 1.528 -14.687 1.00 96.06 108 GLU A O 1
ATOM 843 N N . ASP A 1 109 ? 3.368 1.571 -13.507 1.00 97.38 109 ASP A N 1
ATOM 844 C CA . ASP A 1 109 ? 3.647 2.855 -12.859 1.00 97.38 109 ASP A CA 1
ATOM 845 C C . ASP A 1 109 ? 4.807 2.766 -11.865 1.00 97.38 109 ASP A C 1
ATOM 847 O O . ASP A 1 109 ? 5.612 3.691 -11.766 1.00 97.38 109 ASP A O 1
ATOM 851 N N . VAL A 1 110 ? 4.929 1.643 -11.151 1.00 97.38 110 VAL A N 1
ATOM 852 C CA . VAL A 1 110 ? 6.068 1.391 -10.255 1.00 97.38 110 VAL A CA 1
ATOM 853 C C . VAL A 1 110 ? 7.363 1.285 -11.059 1.00 97.38 110 VAL A C 1
ATOM 855 O O . VAL A 1 110 ? 8.338 1.968 -10.744 1.00 97.38 110 VAL A O 1
ATOM 858 N N . LYS A 1 111 ? 7.364 0.488 -12.135 1.00 96.94 111 LYS A N 1
ATOM 859 C CA . LYS A 1 111 ? 8.516 0.343 -13.037 1.00 96.94 111 LYS A CA 1
ATOM 860 C C . LYS A 1 111 ? 8.896 1.678 -13.675 1.00 96.94 111 LYS A C 1
ATOM 862 O O . LYS A 1 111 ? 10.059 2.060 -13.600 1.00 96.94 111 LYS A O 1
ATOM 867 N N . GLY A 1 112 ? 7.924 2.425 -14.199 1.00 97.12 112 GLY A N 1
ATOM 868 C CA . GLY A 1 112 ? 8.157 3.744 -14.787 1.00 97.12 112 GLY A CA 1
ATOM 869 C C . GLY A 1 112 ? 8.690 4.763 -13.774 1.00 97.12 112 GLY A C 1
ATOM 870 O O . GLY A 1 112 ? 9.595 5.536 -14.089 1.00 97.12 112 GLY A O 1
ATOM 871 N N . TYR A 1 113 ? 8.211 4.729 -12.526 1.00 97.19 113 TYR A N 1
ATOM 872 C CA . TYR A 1 113 ? 8.759 5.569 -11.460 1.00 97.19 113 TYR A CA 1
ATOM 873 C C . TYR A 1 113 ? 10.237 5.265 -11.202 1.00 97.19 113 TYR A C 1
ATOM 875 O O . TYR A 1 113 ? 11.034 6.195 -11.065 1.00 97.19 113 TYR A O 1
ATOM 883 N N . ILE A 1 114 ? 10.610 3.984 -11.156 1.00 95.88 114 ILE A N 1
ATOM 884 C CA . ILE A 1 114 ? 11.998 3.551 -10.964 1.00 95.88 114 ILE A CA 1
ATOM 885 C C . ILE A 1 114 ? 12.861 3.971 -12.157 1.00 95.88 114 ILE A C 1
ATOM 887 O O . ILE A 1 114 ? 13.858 4.669 -11.972 1.00 95.88 114 ILE A O 1
ATOM 891 N N . GLU A 1 115 ? 12.449 3.610 -13.373 1.00 96.81 115 GLU A N 1
ATOM 892 C CA . GLU A 1 115 ? 13.183 3.865 -14.617 1.00 96.81 115 GLU A CA 1
ATOM 893 C C . GLU A 1 115 ? 13.437 5.360 -14.838 1.00 96.81 115 GLU A C 1
ATOM 895 O O . GLU A 1 115 ? 14.554 5.781 -15.138 1.00 96.81 115 GLU A O 1
ATOM 900 N N . HIS A 1 116 ? 12.423 6.194 -14.608 1.00 95.31 116 HIS A N 1
ATOM 901 C CA . HIS A 1 116 ? 12.537 7.637 -14.802 1.00 95.31 116 HIS A CA 1
ATOM 902 C C . HIS A 1 116 ? 12.980 8.395 -13.545 1.00 95.31 116 HIS A C 1
ATOM 904 O O . HIS A 1 116 ? 13.014 9.633 -13.550 1.00 95.31 116 HIS A O 1
ATOM 910 N N . SER A 1 117 ? 13.318 7.690 -12.458 1.00 93.31 117 SER A N 1
ATOM 911 C CA . SER A 1 117 ? 13.671 8.287 -11.160 1.00 93.31 117 SER A CA 1
ATOM 912 C C . SER A 1 117 ? 12.625 9.312 -10.689 1.00 93.31 117 SER A C 1
ATOM 914 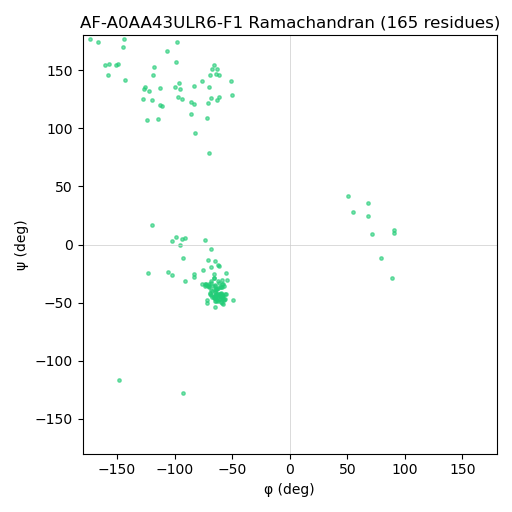O O . SER A 1 117 ? 12.944 10.423 -10.261 1.00 93.31 117 SER A O 1
ATOM 916 N N . GLY A 1 118 ? 11.347 8.978 -10.866 1.00 91.56 118 GLY A N 1
ATOM 917 C CA . GLY A 1 118 ? 10.210 9.823 -10.517 1.00 91.56 118 GLY A CA 1
ATOM 918 C C . GLY A 1 118 ? 9.994 11.053 -11.410 1.00 91.56 118 GLY A C 1
ATOM 919 O O . GLY A 1 118 ? 9.176 11.906 -11.056 1.00 91.56 118 GLY A O 1
ATOM 920 N N . ARG A 1 119 ? 10.702 11.191 -12.535 1.00 93.19 119 ARG A N 1
ATOM 921 C CA . ARG A 1 119 ? 10.508 12.276 -13.520 1.00 93.19 119 ARG A CA 1
ATOM 922 C C . ARG A 1 119 ? 9.643 11.804 -14.688 1.00 93.19 119 ARG A C 1
ATOM 924 O O . ARG A 1 119 ? 9.294 10.634 -14.735 1.00 93.19 119 ARG A O 1
ATOM 931 N N . CYS A 1 120 ? 9.285 12.709 -15.599 1.00 93.12 120 CYS A N 1
ATOM 932 C CA . CYS A 1 120 ? 8.599 12.398 -16.865 1.00 93.12 120 CYS A CA 1
ATOM 933 C C . CYS A 1 120 ? 7.285 11.600 -16.730 1.00 93.12 120 CYS A C 1
ATOM 935 O O . CYS A 1 120 ? 6.911 10.867 -17.641 1.00 93.12 120 CYS A O 1
ATOM 937 N N . CYS A 1 121 ? 6.578 11.729 -15.604 1.00 93.12 121 CYS A N 1
ATOM 938 C CA . CYS A 1 121 ? 5.271 11.100 -15.434 1.00 93.12 121 CYS A CA 1
ATOM 939 C C . CYS A 1 121 ? 4.223 11.762 -16.339 1.00 93.12 121 CYS A C 1
ATOM 941 O O . CYS A 1 121 ? 4.238 12.978 -16.538 1.00 93.12 121 CYS A O 1
ATOM 943 N N . ARG A 1 122 ? 3.279 10.961 -16.834 1.00 94.62 122 ARG A N 1
ATOM 944 C CA . ARG A 1 122 ? 2.177 11.401 -17.700 1.00 94.62 122 ARG A CA 1
ATOM 945 C C . ARG A 1 122 ? 1.081 12.124 -16.920 1.00 94.62 122 ARG A C 1
ATOM 947 O O . ARG A 1 122 ? 0.452 13.037 -17.440 1.00 94.62 122 ARG A O 1
ATOM 954 N N . CYS A 1 123 ? 0.851 11.710 -15.675 1.00 94.19 123 CYS A N 1
ATOM 955 C CA . CYS A 1 123 ? -0.153 12.283 -14.781 1.00 94.19 123 CYS A CA 1
ATOM 956 C C . CYS A 1 123 ? 0.286 12.134 -13.316 1.00 94.19 123 CYS A C 1
ATOM 958 O O . CYS A 1 123 ? 1.073 11.246 -12.976 1.00 94.19 123 CYS A O 1
ATOM 960 N N . ILE A 1 124 ? -0.208 13.012 -12.442 1.00 94.44 124 ILE A N 1
ATOM 961 C CA . ILE A 1 124 ? 0.051 12.984 -10.999 1.00 94.44 124 ILE A CA 1
ATOM 962 C C . ILE A 1 124 ? -1.287 13.012 -10.261 1.00 94.44 124 ILE A C 1
ATOM 964 O O . ILE A 1 124 ? -2.087 13.926 -10.445 1.00 94.44 124 ILE A O 1
ATOM 968 N N . GLY A 1 125 ? -1.502 12.031 -9.386 1.00 93.88 125 GLY A N 1
ATOM 969 C CA . GLY A 1 125 ? -2.646 11.985 -8.477 1.00 93.88 125 GLY A CA 1
ATOM 970 C C . GLY A 1 125 ? -2.281 11.284 -7.176 1.00 93.88 125 GLY A C 1
ATOM 971 O O . GLY A 1 125 ? -1.418 11.758 -6.442 1.00 93.88 125 GLY A O 1
ATOM 972 N N . CYS A 1 126 ? -2.920 10.148 -6.878 1.00 92.50 126 CYS A N 1
ATOM 973 C CA . CYS A 1 126 ? -2.548 9.339 -5.708 1.00 92.50 126 CYS A CA 1
ATOM 974 C C . CYS A 1 126 ? -1.135 8.737 -5.832 1.00 92.50 126 CYS A C 1
ATOM 976 O O . CYS A 1 126 ? -0.495 8.476 -4.819 1.00 92.50 126 CYS A O 1
ATOM 978 N N . TRP A 1 127 ? -0.654 8.543 -7.060 1.00 95.00 127 TRP A N 1
ATOM 979 C CA . TRP A 1 127 ? 0.729 8.205 -7.394 1.00 95.00 127 TRP A CA 1
ATOM 980 C C . TRP A 1 127 ? 1.123 8.911 -8.705 1.00 95.00 127 TRP A C 1
ATOM 982 O O . TRP A 1 127 ? 0.307 9.617 -9.309 1.00 95.00 127 TRP A O 1
ATOM 992 N N . LYS A 1 128 ? 2.385 8.762 -9.126 1.00 96.62 128 LYS A N 1
ATOM 993 C CA . LYS A 1 128 ? 2.871 9.240 -10.430 1.00 96.62 128 LYS A CA 1
ATOM 994 C C . LYS A 1 128 ? 2.600 8.183 -11.496 1.00 96.62 128 LYS A C 1
ATOM 996 O O . LYS A 1 128 ? 3.063 7.059 -11.350 1.00 96.62 128 LYS A O 1
ATOM 1001 N N . VAL A 1 129 ? 1.874 8.555 -12.544 1.00 97.44 129 VAL A N 1
ATOM 1002 C CA . VAL A 1 129 ? 1.413 7.643 -13.598 1.00 97.44 129 VAL A CA 1
ATOM 1003 C C . VAL A 1 129 ? 2.381 7.657 -14.773 1.00 97.44 129 VAL A C 1
ATOM 1005 O O . VAL A 1 129 ? 2.774 8.723 -15.254 1.00 97.44 129 VAL A O 1
ATOM 1008 N N . TYR A 1 130 ? 2.720 6.472 -15.251 1.00 96.94 130 TYR A N 1
ATOM 1009 C CA . TYR A 1 130 ? 3.577 6.202 -16.398 1.00 96.94 130 TYR A CA 1
ATOM 1010 C C . TYR A 1 130 ? 2.870 5.348 -17.455 1.00 96.94 130 TYR A C 1
ATOM 1012 O O . TYR A 1 130 ? 3.213 5.467 -18.629 1.00 96.94 130 TYR A O 1
ATOM 1020 N N . GLY A 1 131 ? 1.864 4.563 -17.061 1.00 94.50 131 GLY A N 1
ATOM 1021 C CA . GLY A 1 131 ? 1.035 3.753 -17.947 1.00 94.50 131 GLY A CA 1
ATOM 1022 C C . GLY A 1 131 ? -0.239 4.453 -18.418 1.00 94.50 131 G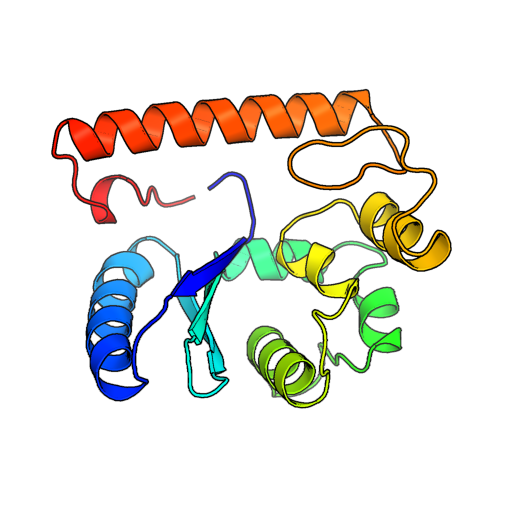LY A C 1
ATOM 1023 O O . GLY A 1 131 ? -0.201 5.568 -18.958 1.00 94.50 131 GLY A O 1
ATOM 1024 N N . ASP A 1 132 ? -1.371 3.771 -18.236 1.00 95.75 132 ASP A N 1
ATOM 1025 C CA . ASP A 1 132 ? -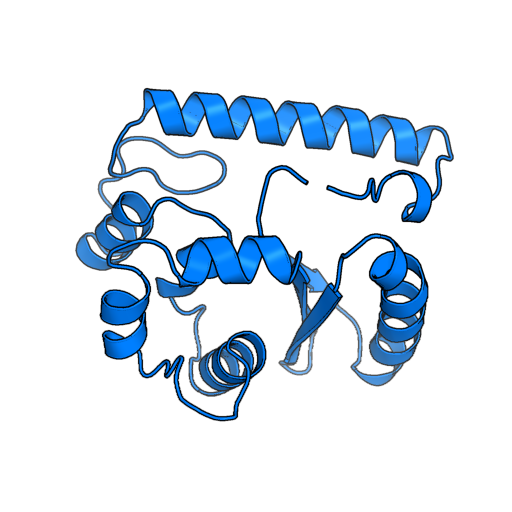2.710 4.231 -18.616 1.00 95.75 132 ASP A CA 1
ATOM 1026 C C . ASP A 1 132 ? -3.213 5.361 -17.697 1.00 95.75 132 ASP A C 1
ATOM 1028 O O . ASP A 1 132 ? -3.562 5.161 -16.529 1.00 95.75 132 ASP A O 1
ATOM 1032 N N . VAL A 1 133 ? -3.274 6.574 -18.253 1.00 96.69 133 VAL A N 1
ATOM 1033 C CA . VAL A 1 133 ? -3.745 7.771 -17.545 1.00 96.69 133 VAL A CA 1
ATOM 1034 C C . VAL A 1 133 ? -5.240 7.698 -17.237 1.00 96.69 133 VAL A C 1
ATOM 1036 O O . VAL A 1 133 ? -5.651 8.100 -16.149 1.00 96.69 133 VAL A O 1
ATOM 1039 N N . GLU A 1 134 ? -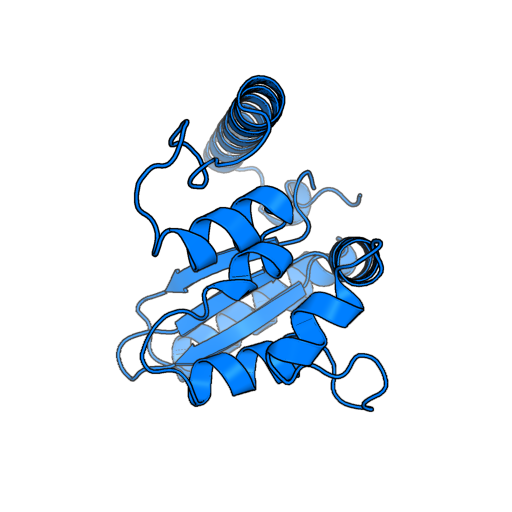6.062 7.176 -18.147 1.00 96.50 134 GLU A N 1
ATOM 1040 C CA . GLU A 1 134 ? -7.510 7.137 -17.947 1.00 96.50 134 GLU A CA 1
ATOM 1041 C C . GLU A 1 134 ? -7.895 6.167 -16.830 1.00 96.50 134 GLU A C 1
ATOM 1043 O O . GLU A 1 134 ? -8.750 6.491 -15.995 1.00 96.50 134 GLU A O 1
ATOM 1048 N N . ASP A 1 135 ? -7.278 4.983 -16.799 1.00 95.12 135 ASP A N 1
ATOM 1049 C CA . ASP A 1 135 ? -7.495 4.014 -15.724 1.00 95.12 135 ASP A CA 1
ATOM 1050 C C . ASP A 1 135 ? -7.007 4.565 -14.379 1.00 95.12 135 ASP A C 1
ATOM 1052 O O . ASP A 1 135 ? -7.740 4.528 -13.382 1.00 95.12 135 ASP A O 1
ATOM 1056 N N . ALA A 1 136 ? -5.819 5.177 -14.351 1.00 95.75 136 ALA A N 1
ATOM 1057 C CA . ALA A 1 136 ? -5.289 5.798 -13.142 1.00 95.75 136 ALA A CA 1
ATOM 1058 C C . ALA A 1 136 ? -6.225 6.890 -12.601 1.00 95.75 136 ALA A C 1
ATOM 1060 O O . ALA A 1 136 ? -6.557 6.900 -11.412 1.00 95.75 136 ALA A O 1
ATOM 1061 N N . GLU A 1 137 ? -6.749 7.764 -13.460 1.00 96.62 137 GLU A N 1
ATOM 1062 C CA . GLU A 1 137 ? -7.709 8.783 -13.046 1.00 96.62 137 GLU A CA 1
ATOM 1063 C C . GLU A 1 137 ? -9.036 8.200 -12.537 1.00 96.62 137 GLU A C 1
ATOM 1065 O O . GLU A 1 137 ? -9.608 8.709 -11.564 1.00 96.62 137 GLU A O 1
ATOM 1070 N N . LYS A 1 138 ? -9.545 7.124 -13.156 1.00 95.56 138 LYS A N 1
ATOM 1071 C CA . LYS A 1 138 ? -10.737 6.407 -12.664 1.00 95.56 138 LYS A CA 1
ATOM 1072 C C . LYS A 1 138 ? -10.495 5.868 -11.251 1.00 95.56 138 LYS A C 1
ATOM 1074 O O . LYS A 1 138 ? -11.364 6.020 -10.379 1.00 95.56 138 LYS A O 1
ATOM 1079 N N . ARG A 1 139 ? -9.307 5.314 -10.986 1.00 94.69 139 ARG A N 1
ATOM 1080 C CA . ARG A 1 139 ? -8.898 4.860 -9.647 1.00 94.69 139 ARG A CA 1
ATOM 1081 C C . ARG A 1 139 ? -8.776 6.026 -8.668 1.00 94.69 139 ARG A C 1
ATOM 1083 O O . ARG A 1 139 ? -9.355 5.951 -7.585 1.00 94.69 139 ARG A O 1
ATOM 1090 N N . PHE A 1 140 ? -8.139 7.135 -9.053 1.00 95.50 140 PHE A N 1
ATOM 1091 C CA . PHE A 1 140 ? -8.032 8.337 -8.212 1.00 95.50 140 PHE A CA 1
ATOM 1092 C C . PHE A 1 140 ? -9.405 8.864 -7.792 1.00 95.50 140 PHE A C 1
ATOM 1094 O O . PHE A 1 140 ? -9.638 9.127 -6.610 1.00 95.50 140 PHE A O 1
ATOM 1101 N N . ARG A 1 141 ? -10.347 8.969 -8.739 1.00 95.88 141 ARG A N 1
ATOM 1102 C CA . ARG A 1 141 ? -11.728 9.389 -8.455 1.00 95.88 141 ARG A CA 1
ATOM 1103 C C . ARG A 1 141 ? -12.424 8.431 -7.491 1.00 95.88 141 ARG A C 1
ATOM 1105 O O . ARG A 1 141 ? -13.081 8.882 -6.553 1.00 95.88 141 ARG A O 1
ATOM 1112 N N . SER A 1 142 ? -12.248 7.125 -7.683 1.00 94.19 142 SER A N 1
ATOM 1113 C CA . SER A 1 142 ? -12.821 6.098 -6.806 1.00 94.19 142 SER A CA 1
ATOM 1114 C C . SER A 1 142 ? -12.253 6.179 -5.386 1.00 94.19 142 SER A C 1
ATOM 1116 O O . SER A 1 142 ? -13.008 6.132 -4.413 1.00 94.19 142 SER A O 1
ATOM 1118 N N . TYR A 1 143 ? -10.939 6.377 -5.253 1.00 93.31 143 TYR A N 1
ATOM 1119 C CA . TYR A 1 143 ? -10.267 6.528 -3.961 1.00 93.31 143 TYR A CA 1
ATOM 1120 C C . TYR A 1 143 ? -10.708 7.800 -3.245 1.00 93.31 143 TYR A C 1
ATOM 1122 O O . TYR A 1 143 ? -11.065 7.740 -2.069 1.00 93.31 143 TYR A O 1
ATOM 1130 N N . LYS A 1 144 ? -10.762 8.928 -3.962 1.00 93.88 144 LYS A N 1
ATOM 1131 C CA . LYS A 1 144 ? -11.255 10.200 -3.429 1.00 93.88 144 LYS A CA 1
ATOM 1132 C C . LYS A 1 144 ? -12.695 10.068 -2.937 1.00 93.88 144 LYS A C 1
ATOM 1134 O O . LYS A 1 144 ? -12.968 10.378 -1.785 1.00 93.88 144 LYS A O 1
ATOM 1139 N N . ARG A 1 145 ? -13.593 9.509 -3.756 1.00 94.56 145 ARG A N 1
ATOM 1140 C CA . ARG A 1 145 ? -14.997 9.290 -3.375 1.00 94.56 145 ARG A CA 1
ATOM 1141 C C . ARG A 1 145 ? -15.125 8.402 -2.138 1.00 94.56 145 ARG A C 1
ATOM 1143 O O . ARG A 1 145 ? -15.901 8.717 -1.243 1.00 94.56 145 ARG A O 1
ATOM 1150 N N . CYS A 1 146 ? -14.372 7.303 -2.081 1.00 92.25 146 CYS A N 1
ATOM 1151 C CA . CYS A 1 146 ? -14.380 6.408 -0.927 1.00 92.25 146 CYS A CA 1
ATOM 1152 C C . CYS A 1 146 ? -13.904 7.125 0.338 1.00 92.25 146 CYS A C 1
ATOM 1154 O O . CYS A 1 146 ? -14.563 7.030 1.369 1.00 92.25 146 CYS A O 1
ATOM 1156 N N . ARG A 1 147 ? -12.790 7.862 0.251 1.00 91.81 147 ARG A N 1
ATOM 1157 C CA . ARG A 1 147 ? -12.262 8.660 1.359 1.00 91.81 147 ARG A CA 1
ATOM 1158 C C . ARG A 1 147 ? -13.299 9.670 1.838 1.00 91.81 147 ARG A C 1
ATOM 1160 O O . ARG A 1 147 ? -13.604 9.683 3.019 1.00 91.81 147 ARG A O 1
ATOM 1167 N N . ASP A 1 148 ? -13.878 10.453 0.933 1.00 94.50 148 ASP A N 1
ATOM 1168 C CA . ASP A 1 148 ? -14.808 11.527 1.289 1.00 94.50 148 ASP A CA 1
ATOM 1169 C C . ASP A 1 148 ? -16.079 10.975 1.974 1.00 94.50 148 ASP A C 1
ATOM 1171 O O . ASP A 1 148 ? -16.555 11.547 2.953 1.00 94.50 148 ASP A O 1
ATOM 1175 N N . ILE A 1 149 ? -16.599 9.823 1.523 1.00 92.81 149 ILE A N 1
ATOM 1176 C CA . ILE A 1 149 ? -17.724 9.135 2.184 1.00 92.81 149 ILE A CA 1
ATOM 1177 C C . ILE A 1 149 ? -17.328 8.653 3.584 1.00 92.81 149 ILE A C 1
ATOM 1179 O O . ILE A 1 149 ? -18.093 8.818 4.533 1.00 92.81 149 ILE A O 1
ATOM 1183 N N . TYR A 1 150 ? -16.157 8.030 3.714 1.00 91.94 150 TYR A N 1
ATOM 1184 C CA . TYR A 1 150 ? -15.700 7.454 4.976 1.00 91.94 150 TYR A CA 1
ATOM 1185 C C . TYR A 1 150 ? -15.374 8.530 6.012 1.00 91.94 150 TYR A C 1
ATOM 1187 O O . TYR A 1 150 ? -15.776 8.383 7.162 1.00 91.94 150 TYR A O 1
ATOM 1195 N N . CYS A 1 151 ? -14.712 9.615 5.603 1.00 92.62 151 CYS A N 1
ATOM 1196 C CA . CYS A 1 151 ? -14.437 10.772 6.453 1.00 92.62 151 CYS A CA 1
ATOM 1197 C C . CYS A 1 151 ? -15.738 11.392 6.956 1.00 92.62 151 CYS A C 1
ATOM 1199 O O . CYS A 1 151 ? -15.908 11.510 8.163 1.00 92.62 151 CYS A O 1
ATOM 1201 N N . ARG A 1 152 ? -16.706 11.653 6.066 1.00 95.00 152 ARG A N 1
ATOM 1202 C CA . ARG A 1 152 ? -18.014 12.183 6.475 1.00 95.00 152 ARG A CA 1
ATOM 1203 C C . ARG A 1 152 ? -18.703 11.285 7.501 1.00 95.00 152 ARG A C 1
ATOM 1205 O O . ARG A 1 152 ? -19.191 11.757 8.515 1.00 95.00 152 ARG A O 1
ATOM 1212 N N . ARG A 1 153 ? -18.732 9.971 7.260 1.00 93.56 153 ARG A N 1
ATOM 1213 C CA . ARG A 1 153 ? -19.365 9.023 8.191 1.00 93.56 153 ARG A CA 1
ATOM 1214 C C . ARG A 1 153 ? -18.646 8.965 9.533 1.00 93.56 153 ARG A C 1
ATOM 1216 O O . ARG A 1 153 ? -19.299 8.775 10.553 1.00 93.56 153 ARG A O 1
ATOM 1223 N N . PHE A 1 154 ? -17.324 9.094 9.530 1.00 92.44 154 PHE A N 1
ATOM 1224 C CA . PHE A 1 154 ? -16.537 9.173 10.753 1.00 92.44 154 PHE A CA 1
ATOM 1225 C C . PHE A 1 154 ? -16.847 10.456 11.536 1.00 92.44 154 PHE A C 1
ATOM 1227 O O . PHE A 1 154 ? -17.090 10.385 12.736 1.00 92.44 154 PHE A O 1
ATOM 1234 N N . GLU A 1 155 ? -16.932 11.600 10.852 1.00 93.31 155 GLU A N 1
ATOM 1235 C CA . GLU A 1 155 ? -17.334 12.894 11.428 1.00 93.31 155 GLU A CA 1
ATOM 1236 C C . GLU A 1 155 ? -18.767 12.866 11.987 1.00 93.31 155 GLU A C 1
ATOM 1238 O O . GLU A 1 155 ? -19.042 13.468 13.020 1.00 93.31 155 GLU A O 1
ATOM 1243 N N . GLU A 1 156 ? -19.668 12.097 11.368 1.00 95.00 156 GLU A N 1
ATOM 1244 C CA . GLU A 1 156 ? -21.027 11.815 11.861 1.00 95.00 156 GLU A CA 1
ATOM 1245 C C . GLU A 1 156 ? -21.054 10.841 13.067 1.00 95.00 156 GLU A C 1
ATOM 1247 O O . GLU A 1 156 ? -22.128 10.458 13.535 1.00 95.00 156 GLU A O 1
ATOM 1252 N N . GLY A 1 157 ? -19.894 10.416 13.583 1.00 92.44 157 GLY A N 1
ATOM 1253 C CA . GLY A 1 157 ? -19.765 9.566 14.772 1.00 92.44 157 GLY A CA 1
ATOM 1254 C C . GLY A 1 157 ? -19.749 8.058 14.497 1.00 92.44 157 GLY A C 1
ATOM 1255 O O . GLY A 1 157 ? -19.828 7.253 15.429 1.00 92.44 157 GLY A O 1
ATOM 1256 N N . CYS A 1 158 ? -19.647 7.626 13.235 1.00 89.88 158 CYS A N 1
ATOM 1257 C CA . CYS A 1 158 ? -19.498 6.206 12.918 1.00 89.88 158 CYS A CA 1
ATOM 1258 C C . CYS A 1 158 ? -18.107 5.707 13.331 1.00 89.88 158 CYS A C 1
ATOM 1260 O O . CYS A 1 158 ? -17.088 6.189 12.839 1.00 89.88 158 CYS A O 1
ATOM 1262 N N . CYS A 1 159 ? -18.051 4.694 14.196 1.00 87.88 159 CYS A N 1
ATOM 1263 C CA . CYS A 1 159 ? -16.780 4.146 14.658 1.00 87.88 159 CYS A CA 1
ATOM 1264 C C . CYS A 1 159 ? -15.993 3.435 13.539 1.00 87.88 159 CYS A C 1
ATOM 1266 O O . CYS A 1 159 ? -16.557 2.840 12.613 1.00 87.88 159 CYS A O 1
ATOM 1268 N N . ILE A 1 160 ? -14.661 3.441 13.662 1.00 86.50 160 ILE A N 1
ATOM 1269 C CA . ILE A 1 160 ? -13.745 2.911 12.640 1.00 86.50 160 ILE A CA 1
ATOM 1270 C C . ILE A 1 160 ? -13.990 1.429 12.318 1.00 86.50 160 ILE A C 1
ATOM 1272 O O . ILE A 1 160 ? -13.899 1.024 11.160 1.00 86.50 160 ILE A O 1
ATOM 1276 N N . SER A 1 161 ? -14.400 0.625 13.304 1.00 85.44 161 SER A N 1
ATOM 1277 C CA . SER A 1 161 ? -14.711 -0.794 13.102 1.00 85.44 161 SER A CA 1
ATOM 1278 C C . SER A 1 161 ? -15.914 -1.013 12.186 1.00 85.44 161 SER A C 1
ATOM 1280 O O . SER A 1 161 ? -15.921 -1.953 11.394 1.00 85.44 161 SER A O 1
ATOM 1282 N N . ARG A 1 162 ? -16.925 -0.134 12.241 1.00 86.31 162 ARG A N 1
ATOM 1283 C CA . ARG A 1 162 ? -18.086 -0.174 11.339 1.00 86.31 162 ARG A CA 1
ATOM 1284 C C . ARG A 1 162 ? -17.725 0.290 9.934 1.00 86.31 162 ARG A C 1
ATOM 1286 O O . ARG A 1 162 ? -18.230 -0.282 8.971 1.00 86.31 162 ARG A O 1
ATOM 1293 N N . LEU A 1 163 ? -16.833 1.274 9.819 1.00 87.62 163 LEU A N 1
ATOM 1294 C CA . LEU A 1 163 ? -16.307 1.740 8.534 1.00 87.62 163 LEU A CA 1
ATOM 1295 C C . LEU A 1 163 ? -15.417 0.684 7.866 1.00 87.62 163 LEU A C 1
ATOM 1297 O O . LEU A 1 163 ? -15.433 0.540 6.643 1.00 87.62 163 LEU A O 1
ATOM 1301 N N . ALA A 1 164 ? -14.688 -0.114 8.647 1.00 86.00 164 ALA A N 1
ATOM 1302 C CA . ALA A 1 164 ? -13.956 -1.277 8.166 1.00 86.00 164 ALA A CA 1
ATOM 1303 C C . ALA A 1 164 ? -14.928 -2.399 7.742 1.00 86.00 164 ALA A C 1
ATOM 1305 O O . ALA A 1 164 ? -15.182 -3.377 8.446 1.00 86.00 164 ALA A O 1
ATOM 1306 N N . ILE A 1 165 ? -15.502 -2.244 6.550 1.00 81.25 165 ILE A N 1
ATOM 1307 C CA . ILE A 1 165 ? -16.362 -3.246 5.920 1.00 81.25 165 ILE A CA 1
ATOM 1308 C C . ILE A 1 165 ? -15.485 -4.434 5.501 1.00 81.25 165 ILE A C 1
ATOM 1310 O O . ILE A 1 165 ? -14.392 -4.241 4.954 1.00 81.25 165 ILE A O 1
ATOM 1314 N N . ARG A 1 166 ? -15.945 -5.659 5.767 1.00 69.19 166 ARG A N 1
ATOM 1315 C CA . ARG A 1 166 ? -15.291 -6.886 5.296 1.00 69.19 166 ARG A CA 1
ATOM 1316 C C . ARG A 1 166 ? -15.449 -6.954 3.774 1.00 69.19 166 ARG A C 1
ATOM 1318 O O . ARG A 1 166 ? -16.555 -6.766 3.278 1.00 69.19 166 ARG A O 1
ATOM 1325 N N . ALA A 1 167 ? -14.339 -7.111 3.062 1.00 59.03 167 ALA A N 1
ATOM 1326 C CA . ALA A 1 167 ? -14.337 -7.304 1.614 1.00 59.03 167 ALA A CA 1
ATOM 1327 C C . ALA A 1 167 ? -14.147 -8.774 1.279 1.00 59.03 167 ALA A C 1
ATOM 1329 O O . ALA A 1 167 ? -13.512 -9.462 2.112 1.00 59.03 167 ALA A O 1
#